Protein AF-Q5M841-F1 (afdb_monomer_lite)

Sequence (41 aa):
MVGLKAPYVSGFLAFREVPFLVELVQRLQEKEPDLMPQALG

Secondary structur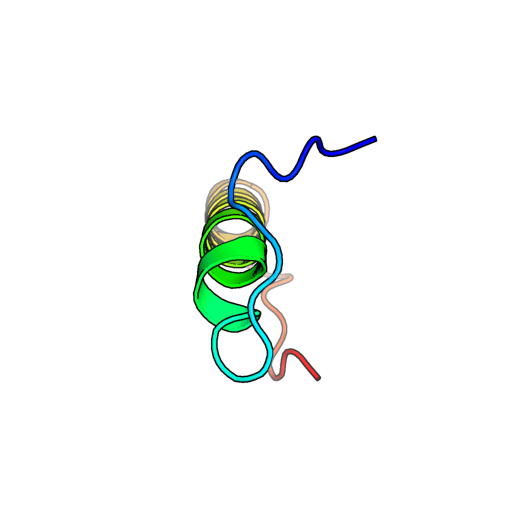e (DSSP, 8-state):
-----SPP-TT-HHHHHHHHHHHHHHHHHHH-GGG--S---

Organism: Rattus norvegicus (NCBI:txid10116)

pLDDT: mean 77.19, std 9.13, range [49.56, 88.25]

Structure (mmCIF, N/CA/C/O backbone):
data_AF-Q5M841-F1
#
_entry.id   AF-Q5M841-F1
#
loop_
_atom_site.group_PDB
_atom_site.id
_atom_site.type_symbol
_atom_site.label_atom_id
_atom_site.label_alt_id
_atom_site.lab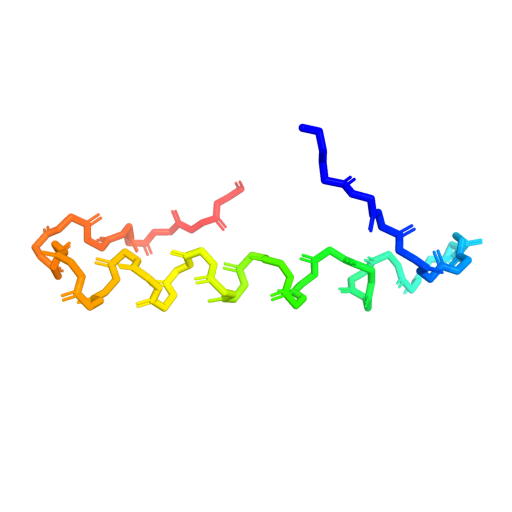el_comp_id
_atom_site.label_asym_id
_atom_site.label_entity_id
_atom_site.label_seq_id
_atom_site.pdbx_PDB_ins_code
_atom_site.Cartn_x
_atom_site.Cartn_y
_atom_site.Cartn_z
_atom_site.occupancy
_atom_site.B_iso_or_equiv
_atom_site.auth_seq_id
_atom_site.auth_comp_id
_atom_site.auth_asym_id
_atom_site.auth_atom_id
_atom_site.pdbx_PDB_model_num
ATOM 1 N N . MET A 1 1 ? -6.585 12.442 -9.619 1.00 49.56 1 MET A N 1
ATOM 2 C CA . MET A 1 1 ? -5.957 11.504 -10.576 1.00 49.56 1 MET A CA 1
ATOM 3 C C . MET A 1 1 ? -4.484 11.394 -10.208 1.00 49.56 1 MET A C 1
ATOM 5 O O . MET A 1 1 ? -3.816 12.418 -10.181 1.00 49.56 1 MET A O 1
ATOM 9 N N . VAL A 1 2 ? -4.010 10.212 -9.805 1.00 58.47 2 VAL A N 1
ATOM 10 C CA . VAL A 1 2 ? -2.629 10.015 -9.324 1.00 58.47 2 VAL A CA 1
ATOM 11 C C . VAL A 1 2 ? -1.747 9.664 -10.517 1.00 58.47 2 VAL A C 1
ATOM 13 O O . VAL A 1 2 ? -2.016 8.701 -11.230 1.00 58.47 2 VAL A O 1
ATOM 16 N N . GLY A 1 3 ? -0.722 10.475 -10.772 1.00 67.12 3 GLY A N 1
ATOM 17 C CA . GLY A 1 3 ? 0.216 10.258 -11.871 1.00 67.12 3 GLY A CA 1
ATOM 18 C C . GLY A 1 3 ? 1.307 9.275 -11.465 1.00 67.12 3 GLY A C 1
ATOM 19 O O . GLY A 1 3 ? 2.268 9.657 -10.802 1.00 67.12 3 GLY A O 1
ATOM 20 N N . LEU A 1 4 ? 1.174 8.015 -11.868 1.00 64.75 4 LEU A N 1
ATOM 21 C CA . LEU A 1 4 ? 2.195 7.001 -11.628 1.00 64.75 4 LEU A CA 1
ATOM 22 C C . LEU A 1 4 ? 3.383 7.213 -12.586 1.00 64.75 4 LEU A C 1
ATOM 24 O O . LEU A 1 4 ? 3.282 6.897 -13.772 1.00 64.75 4 LEU A O 1
ATOM 28 N N . LYS A 1 5 ? 4.489 7.767 -12.066 1.00 69.12 5 LYS A N 1
ATOM 29 C CA . LYS A 1 5 ? 5.662 8.231 -12.841 1.00 69.12 5 LYS A CA 1
ATOM 30 C C . LYS A 1 5 ? 6.576 7.116 -13.369 1.00 69.12 5 LYS A C 1
ATOM 32 O O . LYS A 1 5 ? 7.351 7.368 -14.285 1.00 69.12 5 LYS A O 1
ATOM 37 N N . ALA A 1 6 ? 6.516 5.912 -12.799 1.00 70.81 6 ALA A N 1
ATOM 38 C CA . ALA A 1 6 ? 7.359 4.796 -13.224 1.00 70.81 6 ALA A CA 1
ATOM 39 C C . ALA A 1 6 ? 6.788 4.092 -14.474 1.00 70.81 6 ALA A C 1
ATOM 41 O O . ALA A 1 6 ? 5.560 3.952 -14.577 1.00 70.81 6 ALA A O 1
ATOM 42 N N . PRO A 1 7 ? 7.649 3.636 -15.408 1.00 73.81 7 PRO A N 1
ATOM 43 C CA . PRO A 1 7 ? 7.217 2.867 -16.569 1.00 73.81 7 PRO A CA 1
ATOM 44 C C . PRO A 1 7 ? 6.546 1.562 -16.131 1.00 73.81 7 PRO A C 1
ATOM 46 O O . PRO A 1 7 ? 6.953 0.929 -15.157 1.00 73.81 7 PRO A O 1
ATOM 49 N N . TYR A 1 8 ? 5.503 1.159 -16.856 1.00 72.81 8 TYR A N 1
ATOM 50 C CA . TYR A 1 8 ? 4.846 -0.121 -16.619 1.00 72.81 8 TYR A CA 1
ATOM 51 C C . TYR A 1 8 ? 5.745 -1.259 -17.105 1.00 72.81 8 TYR A C 1
ATOM 53 O O . TYR A 1 8 ? 6.075 -1.333 -18.288 1.00 72.81 8 TYR A O 1
ATOM 61 N N . VAL A 1 9 ? 6.112 -2.153 -16.190 1.00 77.19 9 VAL A N 1
ATOM 62 C CA . VAL A 1 9 ? 6.836 -3.389 -16.489 1.00 77.19 9 VAL A CA 1
ATOM 63 C C . VAL A 1 9 ? 6.087 -4.536 -15.819 1.00 77.19 9 VAL A C 1
ATOM 65 O O . VAL A 1 9 ? 5.876 -4.524 -14.603 1.00 77.19 9 VAL A O 1
ATOM 68 N N . SER A 1 10 ? 5.656 -5.522 -16.608 1.00 74.12 10 SER A N 1
ATOM 69 C CA . SER A 1 10 ? 4.959 -6.711 -16.108 1.00 74.12 10 SER A CA 1
ATOM 70 C C . SER A 1 10 ? 5.809 -7.421 -15.049 1.00 74.12 10 SER A C 1
ATOM 72 O O . SER A 1 10 ? 6.994 -7.662 -15.260 1.00 74.12 10 SER A O 1
ATOM 74 N N . GLY A 1 11 ? 5.218 -7.718 -13.889 1.00 80.12 11 GLY A N 1
ATOM 75 C CA . GLY A 1 11 ? 5.931 -8.272 -12.727 1.00 80.12 11 GLY A CA 1
ATOM 76 C C . GLY A 1 11 ? 6.534 -7.230 -11.772 1.00 80.12 11 GLY A C 1
ATOM 77 O O . GLY A 1 11 ? 6.893 -7.581 -10.655 1.00 80.12 11 GLY A O 1
ATOM 78 N N . PHE A 1 12 ? 6.573 -5.947 -12.151 1.00 77.12 12 PHE A N 1
ATOM 79 C CA . PHE A 1 12 ? 7.083 -4.845 -11.318 1.00 77.12 12 PHE A CA 1
ATOM 80 C C . PHE A 1 12 ? 6.014 -3.784 -11.011 1.00 77.12 12 PHE A C 1
ATOM 82 O O . PHE A 1 12 ? 6.331 -2.682 -10.566 1.00 77.12 12 PHE A O 1
ATOM 89 N N . LEU A 1 13 ? 4.731 -4.111 -11.199 1.00 76.94 13 LEU A N 1
ATOM 90 C CA . LEU A 1 13 ? 3.616 -3.201 -10.913 1.00 76.94 13 LEU A CA 1
ATOM 91 C C . LEU A 1 13 ? 3.603 -2.731 -9.448 1.00 76.94 13 LEU A C 1
ATOM 93 O O . LEU A 1 13 ? 3.296 -1.574 -9.174 1.00 76.94 13 LEU A O 1
ATOM 97 N N . ALA A 1 14 ? 4.046 -3.585 -8.520 1.00 73.19 14 ALA A N 1
ATOM 98 C CA . ALA A 1 14 ? 4.190 -3.238 -7.109 1.00 73.19 14 ALA A CA 1
ATOM 99 C C . ALA A 1 14 ? 5.086 -2.003 -6.888 1.00 73.19 14 ALA A C 1
ATOM 101 O O . ALA A 1 14 ? 4.750 -1.136 -6.094 1.00 73.19 14 ALA A O 1
ATOM 102 N N . PHE A 1 15 ? 6.172 -1.839 -7.647 1.00 74.00 15 PHE A N 1
ATOM 103 C CA . PHE A 1 15 ? 7.061 -0.672 -7.526 1.00 74.00 15 PHE A CA 1
ATOM 104 C C . PHE A 1 15 ? 6.401 0.631 -7.982 1.00 74.00 15 PHE A C 1
ATOM 106 O O . PHE A 1 15 ? 6.849 1.723 -7.634 1.00 74.00 15 PHE A O 1
ATOM 113 N N . ARG A 1 16 ? 5.329 0.509 -8.764 1.00 73.75 16 ARG A N 1
ATOM 114 C CA . ARG A 1 16 ? 4.520 1.625 -9.225 1.00 73.75 16 ARG A CA 1
ATOM 115 C C . ARG A 1 16 ? 3.441 1.985 -8.201 1.00 73.75 16 ARG A C 1
ATOM 117 O O . ARG A 1 16 ? 3.243 3.165 -7.943 1.00 73.75 16 ARG A O 1
ATOM 124 N N . GLU A 1 17 ? 2.764 0.994 -7.624 1.00 73.00 17 GLU A N 1
ATOM 125 C CA . GLU A 1 17 ? 1.537 1.201 -6.834 1.00 73.00 17 GLU A CA 1
ATOM 126 C C . GLU A 1 17 ? 1.760 1.187 -5.313 1.00 73.00 17 GLU A C 1
ATOM 128 O O . GLU A 1 17 ? 1.123 1.957 -4.593 1.00 73.00 17 GLU A O 1
ATOM 133 N N . VAL A 1 18 ? 2.710 0.391 -4.813 1.00 80.94 18 VAL A N 1
ATOM 134 C CA . VAL A 1 18 ? 2.989 0.250 -3.372 1.00 80.94 18 VAL A CA 1
ATOM 135 C C . VAL A 1 18 ? 3.387 1.570 -2.702 1.00 80.94 18 VAL A C 1
ATOM 137 O O . VAL A 1 18 ? 2.848 1.840 -1.632 1.00 80.94 18 VAL A O 1
ATOM 140 N N . PRO A 1 19 ? 4.241 2.441 -3.282 1.00 79.50 19 PRO A N 1
ATOM 141 C CA . PRO A 1 19 ? 4.604 3.701 -2.627 1.00 79.50 19 PRO A CA 1
ATOM 142 C C . PRO A 1 19 ? 3.393 4.598 -2.352 1.00 79.50 19 PRO A C 1
ATOM 144 O O . PRO A 1 19 ? 3.321 5.252 -1.317 1.00 79.50 19 PRO A O 1
ATOM 147 N N . PHE A 1 20 ? 2.418 4.587 -3.263 1.00 80.25 20 PHE A N 1
ATOM 148 C CA . PHE A 1 20 ? 1.190 5.354 -3.109 1.00 80.25 20 PHE A CA 1
ATOM 149 C C . PHE A 1 20 ? 0.273 4.756 -2.036 1.00 80.25 20 PHE A C 1
ATOM 151 O O . PHE A 1 20 ? -0.260 5.482 -1.200 1.00 80.25 20 PHE A O 1
ATOM 158 N N . LEU A 1 21 ? 0.113 3.431 -2.028 1.00 82.56 21 LEU A N 1
ATOM 159 C CA . LEU A 1 21 ? -0.690 2.747 -1.013 1.00 82.56 21 LEU A CA 1
ATOM 160 C C . LEU A 1 21 ? -0.101 2.930 0.393 1.00 82.56 21 LEU A C 1
ATOM 162 O O . LEU A 1 21 ? -0.847 3.195 1.332 1.00 82.56 21 LEU A O 1
ATOM 166 N N . VAL A 1 22 ? 1.226 2.872 0.531 1.00 85.31 22 VAL A N 1
ATOM 167 C CA . VAL A 1 22 ? 1.920 3.123 1.804 1.00 85.31 22 VAL A CA 1
ATOM 168 C C . VAL A 1 22 ? 1.672 4.551 2.293 1.00 85.31 22 VAL A C 1
ATOM 170 O O . VAL A 1 22 ? 1.341 4.737 3.461 1.00 85.31 22 VAL A O 1
ATOM 173 N N . GLU A 1 23 ? 1.746 5.552 1.410 1.00 85.56 23 GLU A N 1
ATOM 174 C CA . GLU A 1 23 ? 1.455 6.948 1.768 1.00 85.56 23 GLU A CA 1
ATOM 175 C C . GLU A 1 23 ? 0.012 7.126 2.273 1.00 85.56 23 GLU A C 1
ATOM 177 O O . GLU A 1 23 ? -0.229 7.853 3.239 1.00 85.56 23 GLU A O 1
ATOM 182 N N . LEU A 1 24 ? -0.960 6.453 1.651 1.00 85.31 24 LEU A N 1
ATOM 183 C CA . LEU A 1 24 ? -2.360 6.517 2.075 1.00 85.31 24 LEU A CA 1
ATOM 184 C C . LEU A 1 24 ? -2.598 5.847 3.429 1.00 85.31 24 LEU A C 1
ATOM 186 O O . LEU A 1 24 ? -3.301 6.415 4.264 1.00 85.31 24 LEU A O 1
ATOM 190 N N . VAL A 1 25 ? -2.004 4.674 3.660 1.00 85.06 25 VAL A N 1
ATOM 191 C CA . VAL A 1 25 ? -2.120 3.960 4.940 1.00 85.06 25 VAL A CA 1
ATOM 192 C C . VAL A 1 25 ? -1.447 4.750 6.060 1.00 85.06 25 VAL A C 1
ATOM 194 O O . VAL A 1 25 ? -2.018 4.883 7.137 1.00 85.06 25 VAL A O 1
ATOM 197 N N . GLN A 1 26 ? -0.285 5.347 5.798 1.00 86.12 26 GLN A N 1
ATOM 198 C CA . GLN A 1 26 ? 0.414 6.169 6.785 1.00 86.12 26 GLN A CA 1
ATOM 199 C C . GLN A 1 26 ? -0.390 7.427 7.145 1.00 86.12 26 GLN A C 1
ATOM 201 O O . GLN A 1 26 ? -0.544 7.752 8.319 1.00 86.12 26 GLN A O 1
ATOM 206 N N . ARG A 1 27 ? -1.003 8.085 6.154 1.00 87.69 27 ARG A N 1
ATOM 207 C CA . ARG A 1 27 ? -1.925 9.207 6.400 1.00 87.69 27 ARG A CA 1
ATOM 208 C C . ARG A 1 27 ? -3.183 8.799 7.159 1.00 87.69 27 ARG A C 1
ATOM 210 O O . ARG A 1 27 ? -3.676 9.590 7.959 1.00 87.69 27 ARG A O 1
ATOM 217 N N . LEU A 1 28 ? -3.726 7.613 6.883 1.00 87.38 28 LEU A N 1
ATOM 218 C CA . LEU A 1 28 ? -4.876 7.078 7.610 1.00 87.38 28 LEU A CA 1
ATOM 219 C C . LEU A 1 28 ? -4.506 6.825 9.074 1.00 87.38 28 LEU A C 1
ATOM 221 O O . LEU A 1 28 ? -5.230 7.257 9.961 1.00 87.38 28 LEU A O 1
ATOM 225 N N . GLN A 1 29 ? -3.339 6.231 9.319 1.00 85.56 29 GLN A N 1
ATOM 226 C CA . GLN A 1 29 ? -2.819 5.997 10.662 1.00 85.56 29 GLN A CA 1
ATOM 227 C C . GLN A 1 29 ? -2.588 7.301 11.445 1.00 85.56 29 GLN A C 1
ATOM 229 O O . GLN A 1 29 ? -2.879 7.355 12.637 1.00 85.56 29 GLN A O 1
ATOM 234 N N . GLU A 1 30 ? -2.074 8.349 10.797 1.00 88.19 30 GLU A N 1
ATOM 235 C CA . GLU A 1 30 ? -1.832 9.650 11.438 1.00 8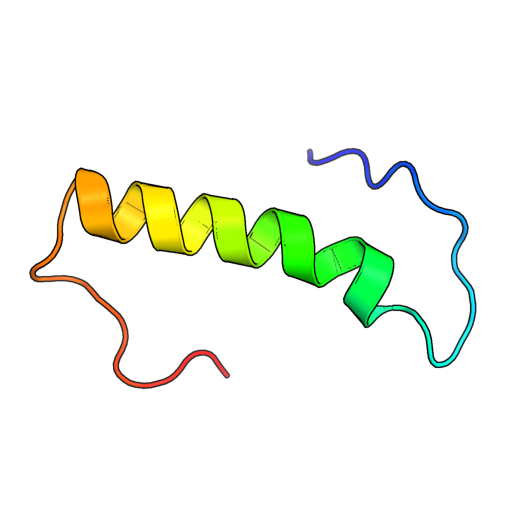8.19 30 GLU A CA 1
ATOM 236 C C . GLU A 1 30 ? -3.121 10.424 11.741 1.00 88.19 30 GLU A C 1
ATOM 238 O O . GLU A 1 30 ? -3.173 11.162 12.725 1.00 88.19 30 GLU A O 1
ATOM 243 N N . LYS A 1 31 ? -4.149 10.295 10.894 1.00 88.25 31 LYS A N 1
ATOM 244 C CA . LYS A 1 31 ? -5.399 11.053 11.042 1.00 88.25 31 LYS A CA 1
ATOM 245 C C . LYS A 1 31 ? -6.437 10.335 11.893 1.00 88.25 31 LYS A C 1
ATOM 247 O O . LYS A 1 31 ? -7.055 10.970 12.739 1.00 88.25 31 LYS A O 1
ATOM 252 N N . GLU A 1 32 ? -6.650 9.047 11.644 1.00 84.31 32 GLU A N 1
ATOM 253 C CA . GLU A 1 32 ? -7.727 8.254 12.243 1.00 84.31 32 GLU A CA 1
ATOM 254 C C . GLU A 1 32 ? -7.245 6.812 12.490 1.00 84.31 32 GLU A C 1
ATOM 256 O O . GLU A 1 32 ? -7.615 5.884 11.764 1.00 84.31 32 GLU A O 1
ATOM 261 N N . PRO A 1 33 ? -6.402 6.603 13.520 1.00 81.38 33 PRO A N 1
ATOM 262 C CA . PRO A 1 33 ? -5.797 5.300 13.803 1.00 81.38 33 PRO A CA 1
ATOM 263 C C . PRO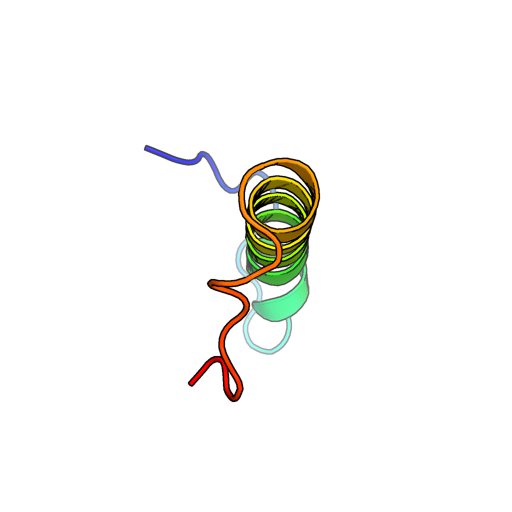 A 1 33 ? -6.822 4.204 14.134 1.00 81.38 33 PRO A C 1
ATOM 265 O O . PRO A 1 33 ? -6.551 3.029 13.894 1.00 81.38 33 PRO A O 1
ATOM 268 N N . ASP A 1 34 ? -8.008 4.573 14.625 1.00 87.31 34 ASP A N 1
ATOM 269 C CA . ASP A 1 34 ? -9.086 3.635 14.974 1.00 87.31 34 ASP A CA 1
ATOM 270 C C . ASP A 1 34 ? -9.761 2.997 13.746 1.00 87.31 34 ASP A C 1
ATOM 272 O O . ASP A 1 34 ? -10.428 1.968 13.869 1.00 87.31 34 ASP A O 1
ATOM 276 N N . LEU A 1 35 ? -9.580 3.576 12.552 1.00 84.31 35 LEU A N 1
ATOM 277 C CA . LEU A 1 35 ? -10.132 3.068 11.290 1.00 84.31 35 LEU A CA 1
ATOM 278 C C . LEU A 1 35 ? -9.115 2.264 10.470 1.00 84.31 35 LEU A C 1
ATOM 280 O O . LEU A 1 35 ? -9.328 2.012 9.281 1.00 84.31 35 LEU A O 1
ATOM 284 N N . MET A 1 36 ? -8.003 1.853 11.085 1.00 83.50 36 MET A N 1
ATOM 285 C CA . MET A 1 36 ? -7.003 1.037 10.408 1.00 83.50 36 MET A CA 1
ATOM 286 C C . MET A 1 36 ? -7.607 -0.297 9.927 1.00 83.50 36 MET A C 1
ATOM 288 O O . MET A 1 36 ? -8.144 -1.061 10.735 1.00 83.50 36 MET A O 1
ATOM 292 N N . PRO A 1 37 ? -7.519 -0.610 8.620 1.00 80.94 37 PRO A N 1
ATOM 293 C CA . PRO A 1 37 ? -8.104 -1.828 8.074 1.00 80.94 37 PRO A CA 1
ATOM 294 C C . PRO A 1 37 ? -7.344 -3.063 8.573 1.00 80.94 37 PRO A C 1
ATOM 296 O O . PRO A 1 37 ? -6.113 -3.080 8.569 1.00 80.94 37 PRO A O 1
ATOM 299 N N . GLN A 1 3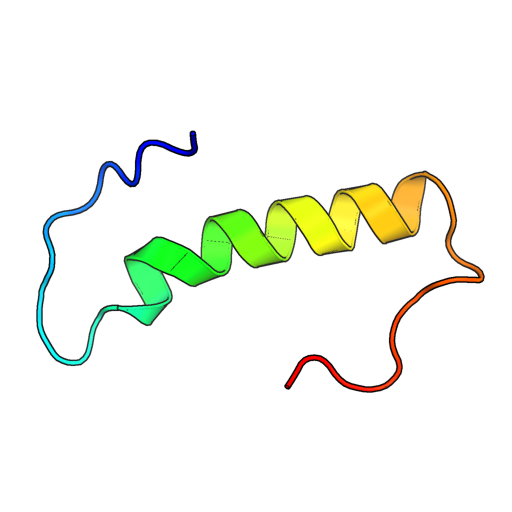8 ? -8.059 -4.128 8.958 1.00 73.81 38 GLN A N 1
ATOM 300 C CA . GLN A 1 38 ? -7.420 -5.389 9.371 1.00 73.81 38 GLN A CA 1
ATOM 301 C C . GLN A 1 38 ? -6.849 -6.189 8.185 1.00 73.81 38 GLN A C 1
ATOM 303 O O . GLN A 1 38 ? -5.950 -7.006 8.370 1.00 73.81 38 GLN A O 1
ATOM 308 N N . ALA A 1 39 ? -7.349 -5.951 6.969 1.00 72.94 39 ALA A N 1
ATOM 309 C CA . ALA A 1 39 ? -6.807 -6.492 5.727 1.00 72.94 39 ALA A CA 1
ATOM 310 C C . ALA A 1 39 ? -7.006 -5.484 4.584 1.00 72.94 39 ALA A C 1
ATOM 312 O O . ALA A 1 39 ? -8.085 -4.913 4.435 1.00 72.94 39 ALA A O 1
ATOM 313 N N . LEU A 1 40 ? 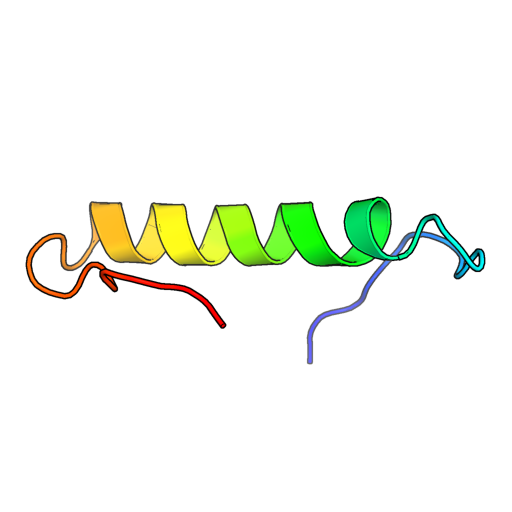-5.963 -5.280 3.779 1.00 68.69 40 LEU A N 1
ATOM 314 C CA . LEU A 1 40 ? -6.015 -4.556 2.507 1.00 68.69 40 LEU A CA 1
ATOM 315 C C . LEU A 1 40 ? -6.000 -5.619 1.404 1.00 68.69 40 LEU A C 1
ATOM 317 O O . LEU A 1 40 ? -4.970 -6.261 1.196 1.00 68.69 40 LEU A O 1
ATOM 321 N N . GLY A 1 41 ? -7.168 -5.872 0.810 1.00 54.09 41 GLY A N 1
ATOM 322 C CA . GLY A 1 41 ? -7.387 -6.874 -0.239 1.00 54.09 41 GLY A CA 1
ATOM 323 C C . GLY A 1 41 ? -7.458 -6.265 -1.628 1.00 54.09 41 GLY A C 1
ATOM 324 O O . GLY A 1 41 ? -7.921 -5.107 -1.730 1.00 54.09 41 GLY A O 1
#

Foldseek 3Di:
DDDQPDDDDPPCVCVRPVVVVVVVQVVCCVPPVVPRDPDDD

Radius of gyration: 12.53 Å; chains: 1; bounding box: 18×20×32 Å

InterPro domains:
  IPR007581 Endonuclease V [PF04493] (4-36)
  IPR007581 Endonuclease V [PTHR28511] (1-40)